Protein AF-A0A9E3A8P3-F1 (afdb_monomer_lite)

Structure (mmCIF, N/CA/C/O backbone):
data_AF-A0A9E3A8P3-F1
#
_entry.id   AF-A0A9E3A8P3-F1
#
loop_
_atom_site.group_PDB
_atom_site.id
_atom_site.type_symbol
_atom_site.label_atom_id
_atom_site.label_alt_id
_atom_site.label_comp_id
_atom_site.label_asym_id
_atom_site.label_entity_id
_atom_site.label_seq_id
_atom_site.pdbx_PDB_ins_code
_atom_site.Cartn_x
_atom_site.Cartn_y
_atom_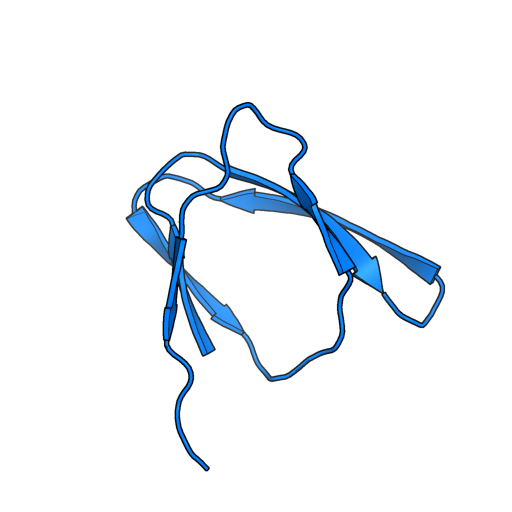site.Cartn_z
_atom_site.occupancy
_atom_site.B_iso_or_equiv
_atom_site.auth_seq_id
_atom_site.auth_comp_id
_atom_site.auth_asym_id
_atom_site.auth_atom_id
_atom_site.pdbx_PDB_model_num
ATOM 1 N N . SER A 1 1 ?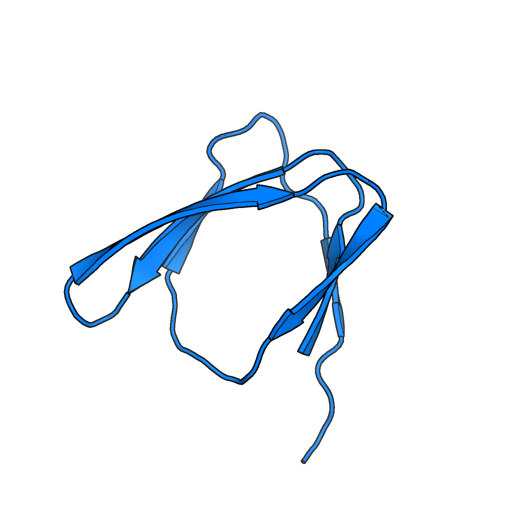 -3.926 -6.987 -5.617 1.00 93.50 1 SER A N 1
ATOM 2 C CA . SER A 1 1 ? -4.161 -7.131 -4.169 1.00 93.50 1 SER A CA 1
ATOM 3 C C . SER A 1 1 ? -5.329 -6.252 -3.761 1.00 93.50 1 SER A C 1
ATOM 5 O O . SER A 1 1 ? -5.688 -5.332 -4.490 1.00 93.50 1 SER A O 1
ATOM 7 N N . ILE A 1 2 ? -5.940 -6.556 -2.617 1.00 97.44 2 ILE A N 1
ATOM 8 C CA . ILE A 1 2 ? -6.883 -5.669 -1.931 1.00 97.44 2 ILE A CA 1
ATOM 9 C C . ILE A 1 2 ? -6.225 -5.246 -0.621 1.00 97.44 2 ILE A C 1
ATOM 11 O O . ILE A 1 2 ? -5.858 -6.110 0.172 1.00 97.44 2 ILE A O 1
ATOM 15 N N . THR A 1 3 ? -6.090 -3.945 -0.389 1.00 97.69 3 THR A N 1
ATOM 16 C CA . THR A 1 3 ? -5.523 -3.397 0.848 1.00 97.69 3 THR A CA 1
ATOM 17 C C . THR A 1 3 ? -6.603 -2.659 1.623 1.00 97.69 3 THR A C 1
ATOM 19 O O . THR A 1 3 ? -7.282 -1.798 1.065 1.00 97.69 3 THR A O 1
ATOM 22 N N . VAL A 1 4 ? -6.755 -3.001 2.902 1.00 98.44 4 VAL A N 1
ATOM 23 C CA . VAL A 1 4 ? -7.631 -2.320 3.864 1.00 98.44 4 VAL A CA 1
ATOM 24 C C . VAL A 1 4 ? -6.752 -1.542 4.836 1.00 98.44 4 VAL A C 1
ATOM 26 O O . VAL A 1 4 ? -5.962 -2.149 5.560 1.00 98.44 4 VAL A O 1
ATOM 29 N N . PHE A 1 5 ? -6.882 -0.218 4.860 1.00 98.25 5 PHE A N 1
ATOM 30 C CA . PHE A 1 5 ? -6.123 0.650 5.764 1.00 98.25 5 PHE A CA 1
ATOM 31 C C . PHE A 1 5 ? -6.814 0.733 7.127 1.00 98.25 5 PHE A C 1
ATOM 33 O O . PHE A 1 5 ? -8.012 1.010 7.201 1.00 98.25 5 PHE A O 1
ATOM 40 N N . LEU A 1 6 ? -6.081 0.467 8.208 1.00 98.44 6 LEU A N 1
ATOM 41 C CA . LEU A 1 6 ? -6.635 0.419 9.568 1.00 98.44 6 LEU A CA 1
ATOM 42 C C . LEU A 1 6 ? -6.601 1.786 10.261 1.00 98.44 6 LEU A C 1
ATOM 44 O O . LEU A 1 6 ? -7.414 2.047 11.146 1.00 98.44 6 LEU A O 1
ATOM 48 N N . ASN A 1 7 ? -5.713 2.671 9.816 1.00 98.44 7 ASN A N 1
ATOM 49 C CA . ASN A 1 7 ? -5.559 4.035 10.300 1.00 98.44 7 ASN A CA 1
ATOM 50 C C . ASN A 1 7 ? -5.356 5.021 9.132 1.00 98.44 7 ASN A C 1
ATOM 52 O O . ASN A 1 7 ? -5.168 4.624 7.980 1.00 98.44 7 ASN A O 1
ATOM 56 N N . ASP A 1 8 ? -5.404 6.322 9.429 1.00 98.44 8 ASP A N 1
ATOM 57 C CA . ASP A 1 8 ? -4.994 7.351 8.472 1.00 98.44 8 ASP A CA 1
ATOM 58 C C . ASP A 1 8 ? -3.497 7.192 8.180 1.00 98.44 8 ASP A C 1
ATOM 60 O O . ASP A 1 8 ? -2.669 7.206 9.089 1.00 98.44 8 ASP A O 1
ATOM 64 N N . CYS A 1 9 ? -3.156 7.038 6.904 1.00 97.75 9 CYS A N 1
ATOM 65 C CA . CYS A 1 9 ? -1.810 6.713 6.455 1.00 97.75 9 CYS A CA 1
ATOM 66 C C . CYS A 1 9 ? -1.257 7.809 5.551 1.00 97.75 9 CYS A C 1
ATOM 68 O O . CYS A 1 9 ? -1.959 8.324 4.679 1.00 97.75 9 CYS A O 1
ATOM 70 N N . LYS A 1 10 ? 0.044 8.074 5.694 1.00 98.12 10 LYS A N 1
ATOM 71 C CA . LYS A 1 10 ? 0.835 8.814 4.714 1.00 98.12 10 LYS A CA 1
ATOM 72 C C . LYS A 1 10 ? 2.122 8.058 4.421 1.00 98.12 10 LYS A C 1
ATOM 74 O O . LYS A 1 10 ? 2.889 7.753 5.333 1.00 98.12 10 LYS A O 1
ATOM 79 N N . ALA A 1 11 ? 2.365 7.766 3.152 1.00 97.31 11 ALA A N 1
ATOM 80 C CA . ALA A 1 11 ? 3.538 7.034 2.700 1.00 97.31 11 ALA A CA 1
ATOM 81 C C . ALA A 1 11 ? 4.154 7.685 1.462 1.00 97.31 11 ALA A C 1
ATOM 83 O O . ALA A 1 11 ? 3.517 8.481 0.773 1.00 97.31 11 ALA A O 1
ATOM 84 N N . ARG A 1 12 ? 5.403 7.327 1.171 1.00 98.19 12 ARG A N 1
ATOM 85 C CA . ARG A 1 12 ? 6.041 7.593 -0.117 1.00 98.19 12 ARG A CA 1
ATOM 86 C C . ARG A 1 12 ? 6.447 6.286 -0.757 1.00 98.19 12 ARG A C 1
ATOM 88 O O . ARG A 1 12 ? 7.135 5.492 -0.119 1.00 98.19 12 ARG A O 1
ATOM 95 N N . PHE A 1 13 ? 6.072 6.099 -2.012 1.00 97.06 13 PHE A N 1
ATOM 96 C CA . PHE A 1 13 ? 6.511 4.966 -2.814 1.00 97.06 13 PHE A CA 1
ATOM 97 C C . PHE A 1 13 ? 7.603 5.427 -3.769 1.00 97.06 13 PHE A C 1
ATOM 99 O O . PHE A 1 13 ? 7.448 6.442 -4.449 1.00 97.06 13 PHE A O 1
ATOM 106 N N . SER A 1 14 ? 8.722 4.704 -3.785 1.00 98.06 14 SER A N 1
ATOM 107 C CA . SER A 1 14 ? 9.762 4.857 -4.804 1.00 98.06 14 SER A CA 1
ATOM 108 C C . SER A 1 14 ? 9.674 3.716 -5.808 1.00 98.06 14 SER A C 1
ATOM 110 O O . SER A 1 14 ? 9.482 2.561 -5.425 1.00 98.06 14 SER A O 1
ATOM 112 N N . TYR A 1 15 ? 9.837 4.045 -7.083 1.00 97.50 15 TYR A N 1
ATOM 113 C CA . TYR A 1 15 ? 9.707 3.114 -8.196 1.00 97.50 15 TYR A CA 1
ATOM 114 C C . TYR A 1 15 ? 11.064 2.814 -8.851 1.00 97.50 15 TYR A C 1
ATOM 116 O O . TYR A 1 15 ? 12.003 3.606 -8.714 1.00 97.50 15 TYR A O 1
ATOM 124 N N . PRO A 1 16 ? 11.202 1.686 -9.579 1.00 98.06 16 PRO A N 1
ATOM 125 C CA . PRO A 1 16 ? 12.467 1.308 -10.219 1.00 98.06 16 PRO A CA 1
ATOM 126 C C . PRO A 1 16 ? 12.997 2.316 -11.249 1.00 98.06 16 PRO A C 1
ATOM 128 O O . PRO A 1 16 ? 14.197 2.353 -11.507 1.00 98.06 16 PRO A O 1
ATOM 131 N N . ASP A 1 17 ? 12.121 3.132 -11.832 1.00 96.88 17 ASP A N 1
ATOM 132 C CA . ASP A 1 17 ? 12.467 4.206 -12.770 1.00 96.88 17 ASP A CA 1
ATOM 133 C C . ASP A 1 17 ? 12.963 5.491 -12.072 1.00 96.88 17 ASP A C 1
ATOM 135 O O . ASP A 1 17 ? 13.307 6.470 -12.733 1.00 96.88 17 ASP A O 1
ATOM 139 N N . GLY A 1 18 ? 13.019 5.491 -10.737 1.00 97.00 18 GLY A N 1
ATOM 140 C CA . GLY A 1 18 ? 13.393 6.637 -9.916 1.00 97.00 18 GLY A CA 1
ATOM 141 C C . GLY A 1 18 ? 12.237 7.592 -9.607 1.00 97.00 18 GLY A C 1
ATOM 142 O O . GLY A 1 18 ? 12.438 8.527 -8.825 1.00 97.00 18 GLY A O 1
ATOM 143 N N . HIS A 1 19 ? 11.039 7.366 -10.160 1.00 97.12 19 HIS A N 1
ATOM 144 C CA . HIS A 1 19 ? 9.844 8.122 -9.804 1.00 97.12 19 HIS A CA 1
ATOM 145 C C . HIS A 1 19 ? 9.496 7.916 -8.327 1.00 97.12 19 HIS A C 1
ATOM 147 O O . HIS A 1 19 ? 9.753 6.863 -7.734 1.00 97.12 19 HIS A O 1
ATOM 153 N N . ARG A 1 20 ? 8.901 8.946 -7.722 1.00 97.81 20 ARG A N 1
ATOM 154 C CA . ARG A 1 20 ? 8.405 8.906 -6.350 1.00 97.81 20 ARG A CA 1
ATOM 155 C C . ARG A 1 20 ? 7.042 9.557 -6.288 1.00 97.81 20 ARG A C 1
ATOM 157 O O . ARG A 1 20 ? 6.868 10.650 -6.818 1.00 97.81 20 ARG A O 1
ATOM 164 N N . GLU A 1 21 ? 6.131 8.941 -5.555 1.00 97.06 21 GLU A N 1
ATOM 165 C CA . GLU A 1 21 ? 4.836 9.539 -5.252 1.00 97.06 21 GLU A CA 1
ATOM 166 C C . GLU A 1 21 ? 4.548 9.491 -3.759 1.00 97.06 21 GLU A C 1
ATOM 168 O O . GLU A 1 21 ? 4.969 8.568 -3.058 1.00 97.06 21 GLU A O 1
ATOM 173 N N . GLU A 1 22 ? 3.841 10.508 -3.275 1.00 97.56 22 GLU A N 1
ATOM 174 C CA . GLU A 1 22 ? 3.235 10.459 -1.952 1.00 97.56 22 GLU A CA 1
ATOM 175 C C . GLU A 1 22 ? 1.822 9.905 -2.071 1.00 97.56 22 GLU A C 1
ATOM 177 O O . GLU A 1 22 ? 1.058 10.272 -2.964 1.00 97.56 22 GLU A O 1
ATOM 182 N N . PHE A 1 23 ? 1.497 9.015 -1.147 1.00 95.19 23 PHE A N 1
ATOM 183 C CA . PHE A 1 23 ? 0.226 8.333 -1.053 1.00 95.19 23 PHE A CA 1
ATOM 184 C C . PHE A 1 23 ? -0.395 8.641 0.306 1.00 95.19 23 PHE A C 1
ATOM 186 O O . PHE A 1 23 ? 0.266 8.534 1.343 1.00 95.19 23 PHE A O 1
ATOM 193 N N . GLU A 1 24 ? -1.674 8.997 0.297 1.00 97.19 24 GLU A N 1
ATOM 194 C CA . GLU A 1 24 ? -2.470 9.183 1.503 1.00 97.19 24 GLU A CA 1
ATOM 195 C C . GLU A 1 24 ? -3.694 8.271 1.447 1.00 97.19 24 GLU A C 1
ATOM 197 O O . GLU A 1 24 ? -4.365 8.171 0.417 1.00 97.19 24 GLU A O 1
ATOM 202 N N . ALA A 1 25 ? -3.990 7.621 2.570 1.00 97.31 25 ALA A N 1
ATOM 203 C CA . ALA A 1 25 ? -5.200 6.832 2.746 1.00 97.31 25 ALA A CA 1
ATOM 204 C C . ALA A 1 25 ? -5.881 7.166 4.068 1.00 97.31 25 ALA A C 1
ATOM 206 O O . ALA A 1 25 ? -5.237 7.580 5.033 1.00 97.31 25 ALA A O 1
ATOM 207 N N . LYS A 1 26 ? -7.198 6.978 4.109 1.00 98.31 26 LYS A N 1
ATOM 208 C CA . LYS A 1 26 ? -8.002 7.136 5.323 1.00 98.31 26 LYS A CA 1
ATOM 209 C C . LYS A 1 26 ? -8.272 5.802 5.998 1.00 98.31 26 LYS A C 1
ATOM 211 O O . LYS A 1 26 ? -8.363 4.772 5.328 1.00 98.31 26 LYS A O 1
ATOM 216 N N . ALA A 1 27 ? -8.463 5.837 7.313 1.00 98.44 27 ALA A N 1
ATOM 217 C CA . ALA A 1 27 ? -8.912 4.674 8.066 1.00 98.44 27 ALA A CA 1
ATOM 218 C C . ALA A 1 27 ? -10.191 4.081 7.439 1.00 98.44 27 ALA A C 1
ATOM 220 O O . ALA A 1 27 ? -11.153 4.795 7.147 1.00 98.44 27 ALA A O 1
ATOM 221 N N . GLY A 1 28 ? -10.189 2.769 7.206 1.00 98.31 28 GLY A N 1
ATOM 222 C CA . GLY A 1 28 ? -11.274 2.032 6.555 1.00 98.31 28 GLY A CA 1
ATOM 223 C C . GLY A 1 28 ? -11.287 2.105 5.025 1.00 98.31 28 GLY A C 1
ATOM 224 O O . GLY A 1 28 ? -12.115 1.439 4.403 1.00 98.31 28 GLY A O 1
ATOM 225 N N . GLN A 1 29 ? -10.390 2.870 4.391 1.00 98.56 29 GLN A N 1
ATOM 226 C CA . GLN A 1 29 ? -10.287 2.896 2.935 1.00 98.56 29 GLN A CA 1
ATOM 227 C C . GLN A 1 29 ? -9.842 1.529 2.405 1.00 98.56 29 GLN A C 1
ATOM 229 O O . GLN A 1 29 ? -8.946 0.886 2.957 1.00 98.56 29 GLN A O 1
ATOM 234 N N . VAL A 1 30 ? -10.462 1.106 1.303 1.00 98.38 30 VAL A N 1
ATOM 235 C CA . VAL A 1 30 ? -10.119 -0.126 0.589 1.00 98.38 30 VAL A CA 1
ATOM 236 C C . VAL A 1 30 ? -9.608 0.234 -0.798 1.00 98.38 30 VAL A C 1
ATOM 238 O O . VAL A 1 30 ? -10.280 0.952 -1.539 1.00 98.38 30 VAL A O 1
ATOM 241 N N . VAL A 1 31 ? -8.425 -0.262 -1.153 1.00 96.88 31 VAL A N 1
ATOM 242 C CA . VAL A 1 31 ? -7.792 -0.011 -2.454 1.00 96.88 31 VAL A CA 1
ATOM 243 C C . VAL A 1 31 ? -7.489 -1.336 -3.143 1.00 96.88 31 VAL A C 1
ATOM 245 O O . VAL A 1 31 ? -6.947 -2.254 -2.530 1.00 96.88 31 VAL A O 1
ATOM 248 N N . HIS A 1 32 ? -7.836 -1.429 -4.427 1.00 96.50 32 HIS A N 1
ATOM 249 C CA . HIS A 1 32 ? -7.358 -2.492 -5.307 1.00 96.50 32 HIS A CA 1
ATOM 250 C C . HIS A 1 32 ? -6.130 -2.004 -6.070 1.00 96.50 32 HIS A C 1
ATOM 252 O O . HIS A 1 32 ? -6.141 -0.900 -6.612 1.00 96.50 32 HIS A O 1
ATOM 258 N N . MET A 1 33 ? -5.095 -2.835 -6.140 1.00 92.38 33 MET A N 1
ATOM 259 C CA . MET A 1 33 ? -3.886 -2.546 -6.910 1.00 92.38 33 MET A CA 1
ATOM 260 C C . MET A 1 33 ? -3.478 -3.779 -7.708 1.00 92.38 33 MET A C 1
ATOM 262 O O . MET A 1 33 ? -3.545 -4.899 -7.197 1.00 92.38 33 MET A O 1
ATOM 266 N N . ASP A 1 34 ? -3.025 -3.587 -8.943 1.00 94.38 34 ASP A N 1
ATOM 267 C CA . ASP A 1 34 ? -2.370 -4.660 -9.692 1.00 94.38 34 ASP A CA 1
ATOM 268 C C . ASP A 1 34 ? -1.010 -5.013 -9.064 1.00 94.38 34 ASP A C 1
ATOM 270 O O . ASP A 1 34 ? -0.607 -4.436 -8.058 1.00 94.38 34 ASP A O 1
ATOM 274 N N . ALA A 1 35 ? -0.301 -6.008 -9.600 1.00 94.12 35 ALA A N 1
ATOM 275 C CA . ALA A 1 35 ? 1.051 -6.318 -9.135 1.00 94.12 35 ALA A CA 1
ATOM 276 C C . ALA A 1 35 ? 2.056 -5.302 -9.705 1.00 94.12 35 ALA A C 1
ATOM 278 O O . ALA A 1 35 ? 2.138 -5.134 -10.920 1.00 94.12 35 ALA A O 1
ATOM 279 N N . PHE A 1 36 ? 2.847 -4.665 -8.841 1.00 93.88 36 PHE A N 1
ATOM 280 C CA . PHE A 1 36 ? 3.887 -3.704 -9.219 1.00 93.88 36 PHE A CA 1
ATOM 281 C C . PHE A 1 36 ? 5.026 -3.708 -8.190 1.00 93.88 36 PHE A C 1
ATOM 283 O O . PHE A 1 36 ? 4.848 -4.156 -7.058 1.00 93.88 36 PHE A O 1
ATOM 290 N N . VAL A 1 37 ? 6.202 -3.218 -8.589 1.00 96.88 37 VAL A N 1
ATOM 291 C CA . VAL A 1 37 ? 7.384 -3.112 -7.718 1.00 96.88 37 VAL A CA 1
ATOM 292 C C . VAL A 1 37 ? 7.461 -1.702 -7.148 1.00 96.88 37 VAL A C 1
ATOM 294 O O . VAL A 1 37 ? 7.401 -0.734 -7.902 1.00 96.88 37 VAL A O 1
ATOM 297 N N . HIS A 1 38 ? 7.619 -1.596 -5.835 1.00 95.75 38 HIS A N 1
ATOM 298 C CA . HIS A 1 38 ? 7.764 -0.332 -5.124 1.00 95.75 38 HIS A CA 1
ATOM 299 C C . HIS A 1 38 ? 8.579 -0.530 -3.841 1.00 95.75 38 HIS A C 1
ATOM 301 O O . HIS A 1 38 ? 8.659 -1.640 -3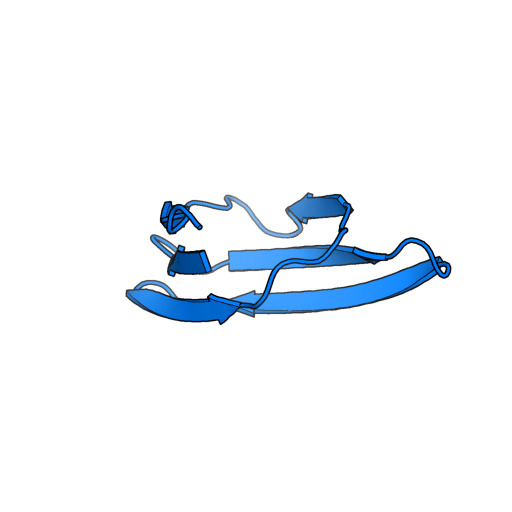.315 1.00 95.75 38 HIS A O 1
ATOM 307 N N . ASP A 1 39 ? 9.161 0.558 -3.344 1.00 97.69 39 ASP A N 1
ATOM 308 C CA . ASP A 1 39 ? 9.821 0.636 -2.040 1.00 97.69 39 ASP A CA 1
ATOM 309 C C . ASP A 1 39 ? 9.082 1.661 -1.158 1.00 97.69 39 ASP A C 1
ATOM 311 O O . ASP A 1 39 ? 9.166 2.870 -1.433 1.00 97.69 39 ASP A O 1
ATOM 315 N N . PRO A 1 40 ? 8.269 1.207 -0.181 1.00 95.38 40 PRO A N 1
ATOM 316 C CA . PRO A 1 40 ? 7.434 2.085 0.623 1.00 95.38 40 PRO A CA 1
ATOM 317 C C . PRO A 1 40 ? 8.147 2.613 1.874 1.00 95.38 40 PRO A C 1
ATOM 319 O O . PRO A 1 40 ? 8.733 1.865 2.652 1.00 95.38 40 PRO A O 1
ATOM 322 N N . VAL A 1 41 ? 7.999 3.915 2.130 1.00 97.88 41 VAL A N 1
ATOM 323 C CA . VAL A 1 41 ? 8.455 4.583 3.358 1.00 97.88 41 VAL A CA 1
ATOM 324 C C . VAL A 1 41 ? 7.263 5.212 4.074 1.00 97.88 41 VAL A C 1
ATOM 326 O O . VAL A 1 41 ? 6.531 6.004 3.477 1.00 97.88 41 VAL A O 1
ATOM 329 N N . ASN A 1 42 ? 7.084 4.900 5.362 1.00 97.88 42 ASN A N 1
ATOM 330 C CA . ASN A 1 42 ? 6.104 5.577 6.214 1.00 97.88 42 ASN A CA 1
ATOM 331 C C . ASN A 1 42 ? 6.550 7.027 6.477 1.00 97.88 42 ASN A C 1
ATOM 333 O O . ASN A 1 42 ? 7.664 7.259 6.946 1.00 97.88 42 ASN A O 1
ATOM 337 N N . LEU A 1 43 ? 5.681 7.993 6.172 1.00 98.19 43 LEU A N 1
ATOM 338 C CA . LEU A 1 43 ? 5.897 9.421 6.433 1.00 98.19 43 LEU A CA 1
ATOM 339 C C . LEU A 1 43 ? 5.020 9.957 7.575 1.00 98.19 43 LEU A C 1
ATOM 341 O O . LEU A 1 43 ? 5.160 11.120 7.952 1.00 98.19 43 LEU A O 1
ATOM 345 N N . GLY A 1 44 ? 4.087 9.146 8.077 1.00 95.25 44 GLY A N 1
ATOM 346 C CA . GLY A 1 44 ? 3.229 9.464 9.211 1.00 95.25 44 GLY A CA 1
ATOM 347 C C . GLY A 1 44 ? 3.739 8.867 10.521 1.00 95.25 44 GLY A C 1
ATOM 348 O O . GLY A 1 44 ? 4.862 8.378 10.620 1.00 95.25 44 GLY A O 1
ATOM 349 N N . GLU A 1 45 ? 2.877 8.890 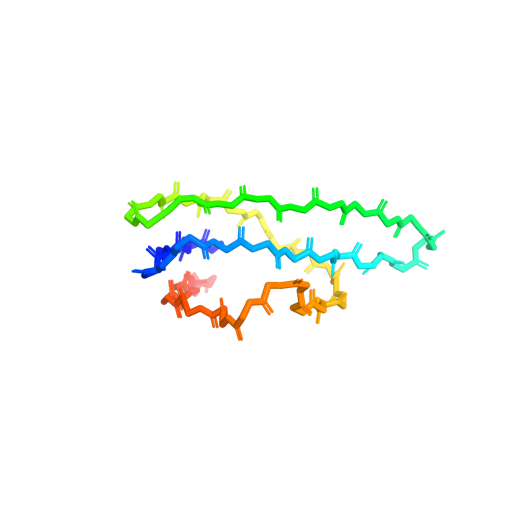11.536 1.00 96.12 45 GLU A N 1
ATOM 350 C CA . GLU A 1 45 ? 3.169 8.304 12.849 1.00 96.12 45 GLU A CA 1
ATOM 351 C C . GLU A 1 45 ? 3.183 6.766 12.793 1.00 96.12 45 GLU A C 1
ATOM 353 O O . GLU A 1 45 ? 4.146 6.137 13.224 1.00 96.12 45 GLU A O 1
ATOM 358 N N . ALA A 1 46 ? 2.160 6.161 12.180 1.00 96.31 46 ALA A N 1
ATOM 359 C CA . ALA A 1 46 ? 2.030 4.717 11.996 1.00 96.31 46 ALA A CA 1
ATOM 360 C C . ALA A 1 46 ? 1.384 4.391 10.641 1.00 96.31 46 ALA A C 1
ATOM 362 O O . ALA A 1 46 ? 0.548 5.150 10.150 1.00 96.31 46 ALA A O 1
ATOM 363 N N . PHE A 1 47 ? 1.744 3.247 10.061 1.00 97.31 47 PHE A N 1
ATOM 364 C CA . PHE A 1 47 ? 1.134 2.718 8.842 1.00 97.31 47 PHE A CA 1
ATOM 365 C C . PHE A 1 47 ? 0.644 1.300 9.125 1.00 97.31 47 PHE A C 1
ATOM 367 O O . PHE A 1 47 ? 1.454 0.385 9.285 1.00 97.31 47 PHE A O 1
ATOM 374 N N . GLU A 1 48 ? -0.672 1.118 9.203 1.00 98.12 48 GLU A N 1
ATOM 375 C CA . GLU A 1 48 ? -1.295 -0.160 9.537 1.00 98.12 48 GLU A CA 1
ATOM 376 C C . GLU A 1 48 ? -2.283 -0.559 8.442 1.00 98.12 48 GLU A C 1
ATOM 378 O O . GLU A 1 48 ? -3.237 0.158 8.131 1.00 98.12 48 GLU A O 1
ATOM 383 N N . ALA A 1 49 ? -2.069 -1.728 7.844 1.00 97.62 49 ALA A N 1
ATOM 384 C CA . ALA A 1 49 ? -2.926 -2.222 6.780 1.00 97.62 49 ALA A CA 1
ATOM 385 C C . ALA A 1 49 ? -3.011 -3.748 6.786 1.00 97.62 49 ALA A C 1
ATOM 387 O O . ALA A 1 49 ? -2.070 -4.446 7.165 1.00 97.62 49 ALA A O 1
ATOM 388 N N . ILE A 1 50 ? -4.140 -4.261 6.304 1.00 98.50 50 ILE A N 1
ATOM 389 C CA . ILE A 1 50 ? -4.301 -5.666 5.936 1.00 98.50 50 ILE A CA 1
ATOM 390 C C . ILE A 1 50 ? -4.219 -5.743 4.417 1.00 98.50 50 ILE A C 1
ATOM 392 O O . ILE A 1 50 ? -5.085 -5.211 3.720 1.00 98.50 50 ILE A O 1
ATOM 396 N N . GLN A 1 51 ? -3.194 -6.421 3.907 1.00 97.44 51 GLN A N 1
ATOM 397 C CA . GLN A 1 51 ? -3.033 -6.676 2.480 1.00 97.44 51 GLN A CA 1
ATOM 398 C C . GLN A 1 51 ? -3.439 -8.111 2.154 1.00 97.44 51 GLN A C 1
ATOM 400 O O . GLN A 1 51 ? -2.877 -9.075 2.672 1.00 97.44 51 GLN A O 1
ATOM 405 N N . VAL A 1 52 ? -4.427 -8.246 1.275 1.00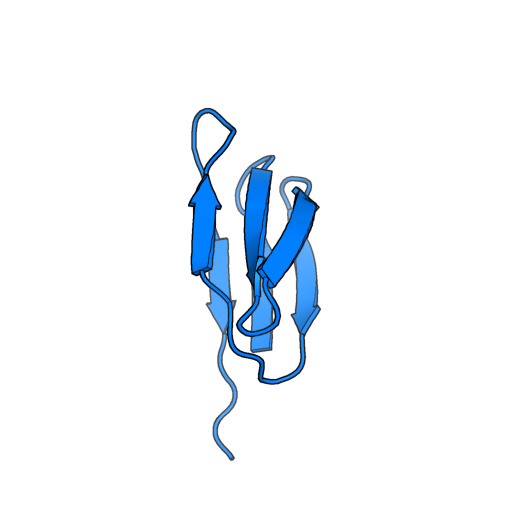 97.94 52 VAL A N 1
ATOM 406 C CA . VAL A 1 52 ? -4.916 -9.526 0.770 1.00 97.94 52 VAL A CA 1
ATOM 407 C C . VAL A 1 52 ? -4.390 -9.726 -0.644 1.00 97.94 52 VAL A C 1
ATOM 409 O O . VAL A 1 52 ? -4.734 -8.992 -1.579 1.00 97.94 52 VAL A O 1
ATOM 412 N N . GLU A 1 53 ? -3.562 -10.750 -0.811 1.00 97.12 53 GLU A N 1
ATOM 413 C CA . GLU A 1 53 ? -3.028 -11.151 -2.108 1.00 97.12 53 GLU A CA 1
ATOM 414 C C . GLU A 1 53 ? -3.784 -12.362 -2.641 1.00 97.12 53 GLU A C 1
ATOM 416 O O . GLU A 1 53 ? -3.851 -13.420 -2.012 1.00 97.12 53 GLU A O 1
ATOM 421 N N . LEU A 1 54 ? -4.385 -12.191 -3.817 1.00 93.31 54 LEU A N 1
ATOM 422 C CA . LEU A 1 54 ? -5.078 -13.268 -4.504 1.00 93.31 54 LEU A CA 1
ATOM 423 C C . LEU A 1 54 ? -4.047 -14.154 -5.199 1.00 93.31 54 LEU A C 1
ATOM 425 O O . LEU A 1 54 ? -3.149 -13.662 -5.885 1.00 93.31 54 LEU A O 1
ATOM 429 N N . LYS A 1 55 ? -4.198 -15.469 -5.034 1.00 91.62 55 LYS A N 1
ATOM 430 C CA . LYS A 1 55 ? -3.418 -16.439 -5.802 1.00 91.62 55 LYS A CA 1
ATOM 431 C C . LYS A 1 55 ? -3.804 -16.349 -7.279 1.00 91.62 55 LYS A C 1
ATOM 433 O O . LYS A 1 55 ? -4.959 -16.068 -7.597 1.00 91.62 55 LYS A O 1
ATOM 438 N N . LYS A 1 56 ? -2.822 -16.585 -8.144 1.00 73.31 56 LYS A N 1
ATOM 439 C CA . LYS A 1 56 ? -3.037 -16.796 -9.577 1.00 73.31 56 LYS A CA 1
ATOM 440 C C . LYS A 1 56 ? -3.391 -18.251 -9.847 1.00 73.31 56 LYS A C 1
ATOM 442 O O . LYS A 1 56 ? -2.855 -19.113 -9.113 1.00 73.31 56 LYS A O 1
#

pLDDT: mean 96.53, std 3.53, range [73.31, 98.56]

Foldseek 3Di:
DKKAWQAWFWKWKAAPVRDIDIDTDHHGDIDDDDDGDIDIDGPDPDTDMDDDDDDD

Radius of gyration: 11.6 Å; chains: 1; bounding box: 25×27×26 Å

Secon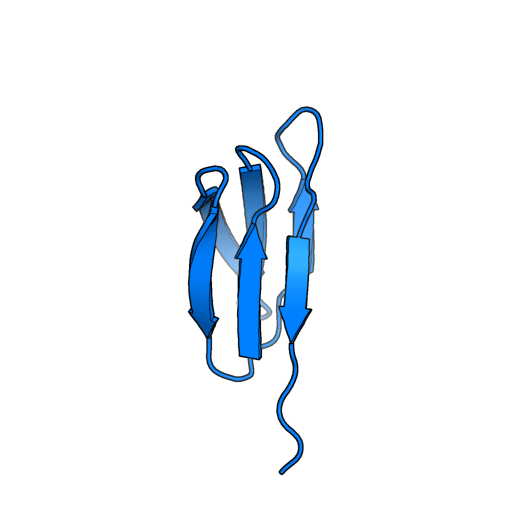dary structure (DSSP, 8-state):
-EEEESS-EEEEEE-TTS-EEEEEE-TT-EEE--S---EEEE-SS---EEEEPPP-

Sequence (56 aa):
SITVFLNDCKARFSYPDGHREEFEAKAGQVVHMDAFVHDPVNLGEAFEAIQVELKK